Protein AF-A0AAV5FXA0-F1 (afdb_monomer_lite)

InterPro domains:
  IPR000692 rRNA 2'-O-methyltransferase fibrillarin-like [PF01269] (81-152)
  IPR000692 rRNA 2'-O-methyltransferase fibrillarin-like [PR00052] (28-47)
  IPR000692 rRNA 2'-O-methyltransferase fibrillarin-like [PR00052] (56-75)
  IPR000692 rRNA 2'-O-methyltransferase fibrillarin-like [SM01206] (10-153)
  IPR029063 S-adenosyl-L-methionine-dependent methyltransferase superfamily [G3DSA:3.40.50.150] (81-153)
  IPR029063 S-adenosyl-L-methionine-dependent methyltransferase superfamily [SSF53335] (80-152)

Sequence (163 aa):
MMKGGSKAVVVPHRHDGVFISKSKEDALCTRNMVPGESVYGEKRVSVQNEDGTKVEYRVWNPFRSKLAAAVLGGVDDIWIARILALNASYFLKTGGHFVISIKGNCIDCTIPAEAVFASEVEKLKAEQLKPSEQVTLDPFERDHACVVGGYRMPKKQKPSPWS

Secondary structure (DSSP, 8-state):
-------PEEEE-SSTTEEEEESSS-EEEEE-SSTT--SS---EEEEE-TTS-EEEEEE--TTT-HHHHHHHTT-S---HHHHHHHHHHHHPPTT-EEEEEEEHHHH-SSS-HHHHHHHHHHHHHHTTEEEEEEEE-TTTSTTEEEEEEEESPPPPPPPPTT-

Structure (mmCIF, N/CA/C/O backbone):
data_AF-A0AAV5FXA0-F1
#
_entry.id   AF-A0AAV5FXA0-F1
#
loop_
_atom_site.group_PDB
_atom_site.id
_atom_site.type_symbol
_atom_site.label_atom_id
_atom_site.label_alt_id
_atom_site.label_comp_id
_atom_site.label_asym_id
_atom_site.label_entity_id
_atom_site.label_seq_id
_atom_site.pdbx_PDB_ins_code
_atom_site.Cartn_x
_atom_site.Cartn_y
_atom_site.Cartn_z
_atom_site.occupancy
_atom_site.B_iso_or_equiv
_atom_site.auth_seq_id
_atom_site.auth_comp_id
_atom_site.auth_asym_id
_atom_site.auth_atom_id
_atom_site.pdbx_PDB_model_num
ATOM 1 N N . MET A 1 1 ? -6.593 8.959 46.280 1.00 33.88 1 MET A N 1
ATOM 2 C CA . MET A 1 1 ? -7.928 8.771 45.666 1.00 33.88 1 MET A CA 1
ATOM 3 C C . MET A 1 1 ? -7.745 8.339 44.217 1.00 33.88 1 MET A C 1
ATOM 5 O O . MET A 1 1 ? -7.214 9.107 43.424 1.00 33.88 1 MET A O 1
ATOM 9 N N . MET A 1 2 ? -8.082 7.085 43.903 1.00 32.66 2 MET A N 1
ATOM 10 C CA . MET A 1 2 ? -7.954 6.492 42.566 1.00 32.66 2 MET A CA 1
ATOM 11 C C . MET A 1 2 ? -8.890 7.206 41.582 1.00 32.66 2 MET A C 1
ATOM 13 O O . MET A 1 2 ? -10.108 7.123 41.711 1.00 32.66 2 MET A O 1
ATOM 17 N N . LYS A 1 3 ? -8.329 7.911 40.592 1.00 35.16 3 LYS A N 1
ATOM 18 C CA . LYS A 1 3 ? -9.097 8.373 39.431 1.00 35.16 3 LYS A CA 1
ATOM 19 C C . LYS A 1 3 ? -9.392 7.150 38.568 1.00 35.16 3 LYS A C 1
ATOM 21 O O . LYS A 1 3 ? -8.478 6.589 37.972 1.00 35.16 3 LYS A O 1
ATOM 26 N N . GLY A 1 4 ? -10.656 6.728 38.556 1.00 38.25 4 GLY A N 1
ATOM 27 C CA . GLY A 1 4 ? -11.155 5.643 37.720 1.00 38.25 4 GLY A CA 1
ATOM 28 C C . GLY A 1 4 ? -10.823 5.909 36.257 1.00 38.25 4 GLY A C 1
ATOM 29 O O . GLY A 1 4 ? -11.455 6.745 35.612 1.00 38.25 4 GLY A O 1
ATOM 30 N N . GLY A 1 5 ? -9.803 5.217 35.747 1.00 43.72 5 GLY A N 1
ATOM 31 C CA . GLY A 1 5 ? -9.557 5.138 34.318 1.00 43.72 5 GLY A CA 1
ATOM 32 C C . GLY A 1 5 ? -10.782 4.494 33.692 1.00 43.72 5 GLY A C 1
ATOM 33 O O . GLY A 1 5 ? -11.150 3.382 34.066 1.00 43.72 5 GLY A O 1
ATOM 34 N N . SER A 1 6 ? -11.446 5.212 32.787 1.00 49.12 6 SER A N 1
ATOM 35 C CA . SER A 1 6 ? -12.478 4.637 31.929 1.00 49.12 6 SER A CA 1
ATOM 36 C C . SER A 1 6 ? -11.945 3.314 31.386 1.00 49.12 6 SER A C 1
ATOM 38 O O . SER A 1 6 ? -10.899 3.328 30.734 1.00 49.12 6 SER A O 1
ATOM 40 N N . LYS A 1 7 ? -12.606 2.192 31.701 1.00 56.88 7 LYS A N 1
ATOM 41 C CA . LYS A 1 7 ? -12.256 0.877 31.155 1.00 56.88 7 LYS A CA 1
ATOM 42 C C . LYS A 1 7 ? -12.408 0.966 29.637 1.00 56.88 7 LYS A C 1
ATOM 44 O O . LYS A 1 7 ? -13.514 0.860 29.121 1.00 56.88 7 LYS A O 1
ATOM 49 N N . ALA A 1 8 ? -11.317 1.280 28.948 1.00 62.81 8 ALA A N 1
ATOM 50 C CA . ALA A 1 8 ? -11.295 1.354 27.502 1.00 62.81 8 ALA A CA 1
ATOM 51 C C . ALA A 1 8 ? -11.451 -0.071 26.980 1.00 62.81 8 ALA A C 1
ATOM 53 O O . ALA A 1 8 ? -10.665 -0.951 27.331 1.00 62.81 8 ALA A O 1
ATOM 54 N N . VAL A 1 9 ? -12.492 -0.296 26.187 1.00 83.56 9 VAL A N 1
ATOM 55 C CA . VAL A 1 9 ? -12.717 -1.582 25.527 1.00 83.56 9 VAL A CA 1
ATOM 56 C C . VAL A 1 9 ? -12.014 -1.504 24.182 1.00 83.56 9 VAL A C 1
ATOM 58 O O . VAL A 1 9 ? -12.300 -0.607 23.394 1.00 83.56 9 VAL A O 1
ATOM 61 N N . VAL A 1 10 ? -11.070 -2.405 23.923 1.00 88.44 10 VAL A N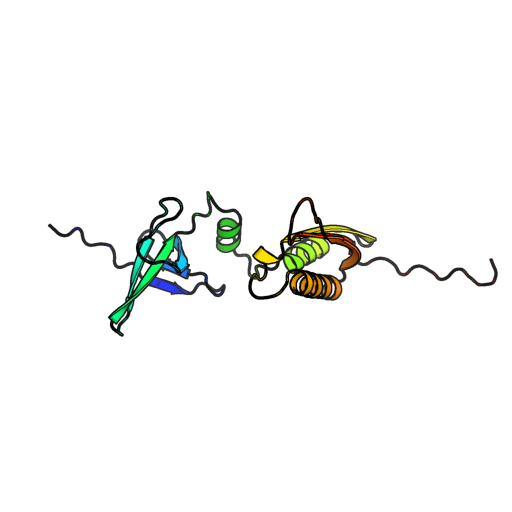 1
ATOM 62 C CA . VAL A 1 10 ? -10.378 -2.466 22.632 1.00 88.44 10 VAL A CA 1
ATOM 63 C C . VAL A 1 10 ? -11.026 -3.556 21.794 1.00 88.44 10 VAL A C 1
ATOM 65 O O . VAL A 1 10 ? -11.100 -4.702 22.226 1.00 88.44 10 VAL A O 1
ATOM 68 N N . VAL A 1 11 ? -11.502 -3.189 20.608 1.00 91.38 11 VAL A N 1
ATOM 69 C CA . VAL A 1 11 ? -12.115 -4.112 19.648 1.00 91.38 11 VAL A CA 1
ATOM 70 C C . VAL A 1 11 ? -11.308 -4.131 18.350 1.00 91.38 11 VAL A C 1
ATOM 72 O O . VAL A 1 11 ? -10.732 -3.102 17.985 1.00 91.38 11 VAL A O 1
ATOM 75 N N . PRO A 1 12 ? -11.234 -5.268 17.644 1.00 88.62 12 PRO A N 1
ATOM 76 C CA . PRO A 1 12 ? -10.584 -5.323 16.340 1.00 88.62 12 PRO A CA 1
ATOM 77 C C . PRO A 1 12 ? -11.297 -4.413 15.329 1.00 88.62 12 PRO A C 1
ATOM 79 O O . PRO A 1 12 ? -12.524 -4.297 15.324 1.00 88.62 12 PRO A O 1
ATOM 82 N N . HIS A 1 13 ? -10.513 -3.741 14.488 1.00 86.94 13 HIS A N 1
ATOM 83 C CA . HIS A 1 13 ? -11.009 -3.054 13.299 1.00 86.94 13 HIS A CA 1
ATOM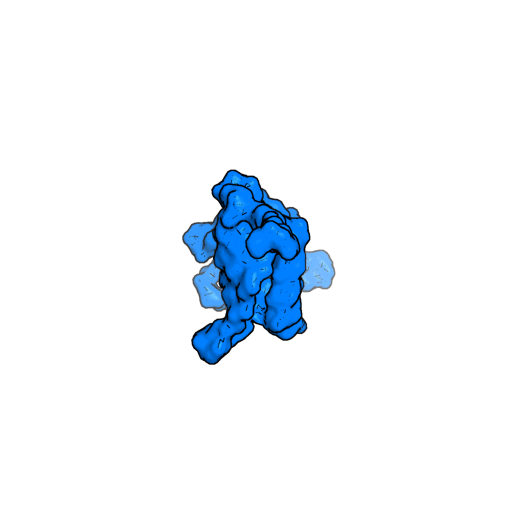 84 C C . HIS A 1 13 ? -11.196 -4.076 12.170 1.00 86.94 13 HIS A C 1
ATOM 86 O O . HIS A 1 13 ? -10.656 -5.176 12.213 1.00 86.94 13 HIS A O 1
ATOM 92 N N . ARG A 1 14 ? -11.892 -3.688 11.101 1.00 75.50 14 ARG A N 1
ATOM 93 C CA . ARG A 1 14 ? -11.991 -4.495 9.870 1.00 75.50 14 ARG A CA 1
ATOM 94 C C . ARG A 1 14 ? -10.654 -4.720 9.135 1.00 75.50 14 ARG A C 1
ATOM 96 O O . ARG A 1 14 ? -10.633 -5.483 8.183 1.00 75.50 14 ARG A O 1
ATOM 103 N N . HIS A 1 15 ? -9.577 -4.019 9.516 1.00 65.88 15 HIS A N 1
ATOM 104 C CA . HIS A 1 15 ? -8.233 -4.247 8.965 1.00 65.88 15 HIS A CA 1
ATOM 105 C C . HIS A 1 15 ? -7.405 -4.966 10.014 1.00 65.88 15 HIS A C 1
ATOM 107 O O . HIS A 1 15 ? -7.308 -4.482 11.146 1.00 65.88 15 HIS A O 1
ATOM 113 N N . ASP A 1 16 ? -6.794 -6.079 9.624 1.00 72.94 16 ASP A N 1
ATOM 114 C CA . ASP A 1 16 ? -5.977 -6.884 10.522 1.00 72.94 16 ASP A CA 1
ATOM 115 C C . ASP A 1 16 ? -4.835 -6.066 11.135 1.00 72.94 16 ASP A C 1
ATOM 117 O O . ASP A 1 16 ? -4.204 -5.225 10.492 1.00 72.94 16 ASP A O 1
ATOM 121 N N . GLY A 1 17 ? -4.595 -6.286 12.429 1.00 77.62 17 GLY A N 1
ATOM 122 C CA . GLY A 1 17 ? -3.589 -5.552 13.201 1.00 77.62 17 GLY A CA 1
ATOM 123 C C . GLY A 1 17 ? -3.988 -4.123 13.596 1.00 77.62 17 GLY A C 1
ATOM 124 O O . GLY A 1 17 ? -3.256 -3.483 14.359 1.00 77.62 17 GLY A O 1
ATOM 125 N N . VAL A 1 18 ? -5.149 -3.635 13.147 1.00 83.50 18 VAL A N 1
ATOM 126 C CA . VAL A 1 18 ? -5.725 -2.350 13.554 1.00 83.50 18 VAL A CA 1
ATOM 127 C C . VAL A 1 18 ? -6.877 -2.581 14.527 1.00 83.50 18 VAL A C 1
ATOM 129 O O . VAL A 1 18 ? -7.669 -3.511 14.391 1.00 83.50 18 VAL A O 1
ATOM 132 N N . PHE A 1 19 ? -6.981 -1.716 15.527 1.00 89.56 19 PHE A N 1
ATOM 133 C CA . PHE A 1 19 ? -7.951 -1.821 16.607 1.00 89.56 19 PHE A CA 1
ATOM 134 C C . PHE A 1 19 ? -8.624 -0.469 16.857 1.00 89.56 19 PHE A C 1
ATOM 136 O O . PHE A 1 19 ? -8.107 0.588 16.486 1.00 89.56 19 PHE A O 1
ATOM 143 N N . ILE A 1 20 ? -9.785 -0.500 17.507 1.00 90.75 20 ILE A N 1
ATOM 144 C CA . ILE A 1 20 ? -10.484 0.683 18.005 1.00 90.75 20 ILE A CA 1
ATOM 145 C C . ILE A 1 20 ? -10.554 0.591 19.525 1.00 90.75 20 ILE A C 1
ATOM 147 O O . ILE A 1 20 ? -11.145 -0.334 20.080 1.00 90.75 20 ILE A O 1
ATOM 151 N N . SER A 1 21 ? -9.994 1.586 20.205 1.00 91.00 21 SER A N 1
ATOM 152 C CA . SER A 1 21 ? -10.220 1.809 21.629 1.00 91.00 21 SER A CA 1
ATOM 153 C C . SER A 1 21 ? -11.527 2.580 21.808 1.00 91.00 21 SER A C 1
ATOM 155 O O . SER A 1 21 ? -11.556 3.794 21.599 1.00 91.00 21 SER A O 1
ATOM 157 N N . LYS A 1 22 ? -12.588 1.889 22.229 1.00 87.56 22 LYS A N 1
ATOM 158 C CA . LYS A 1 22 ? -13.892 2.471 22.560 1.00 87.56 22 LYS A CA 1
ATOM 159 C C . LYS A 1 22 ? -13.832 3.166 23.919 1.00 87.56 22 LYS A C 1
ATOM 161 O O . LYS A 1 22 ? -13.512 2.545 24.938 1.00 87.56 22 LYS A O 1
ATOM 166 N N . SER A 1 23 ? -14.115 4.466 23.938 1.00 80.56 23 SER A N 1
ATOM 167 C CA . SER A 1 23 ? -14.189 5.270 25.166 1.00 80.56 23 SER A CA 1
ATOM 168 C C . SER A 1 23 ? -15.256 6.369 25.026 1.00 80.56 23 SER A C 1
ATOM 170 O O . SER A 1 23 ? -16.223 6.175 24.302 1.00 80.56 23 SER A O 1
ATOM 172 N N . LYS A 1 24 ? -15.123 7.516 25.710 1.00 79.38 24 LYS A N 1
ATOM 173 C CA . LYS A 1 24 ? -15.957 8.697 25.398 1.00 79.38 24 LYS A CA 1
ATOM 174 C C . LYS A 1 24 ? -15.686 9.225 23.987 1.00 79.38 24 LYS A C 1
ATOM 176 O O . LYS A 1 24 ? -16.592 9.731 23.340 1.00 79.38 24 LYS A O 1
ATOM 181 N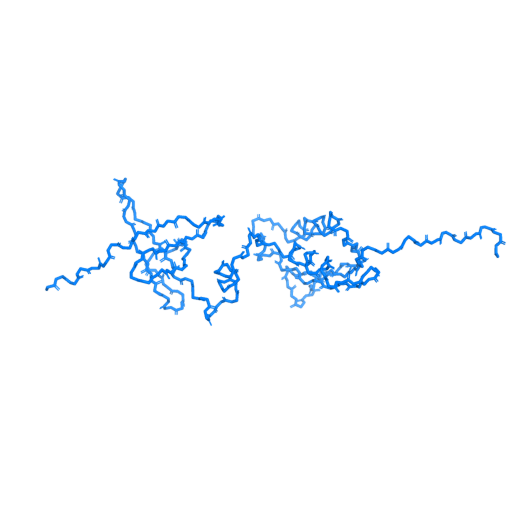 N . GLU A 1 25 ? -14.441 9.089 23.545 1.00 80.44 25 GLU A N 1
ATOM 182 C CA . GLU A 1 25 ? -14.000 9.352 22.181 1.00 80.44 25 GLU A CA 1
ATOM 183 C C . GLU A 1 25 ? -13.299 8.095 21.671 1.00 80.44 25 GLU A C 1
ATOM 185 O O . GLU A 1 25 ? -12.389 7.566 22.324 1.00 80.44 25 GLU A O 1
ATOM 190 N N . ASP A 1 26 ? -13.753 7.589 20.531 1.00 88.69 26 ASP A N 1
ATOM 191 C CA . ASP A 1 26 ? -13.141 6.430 19.899 1.00 88.69 26 ASP A CA 1
ATOM 192 C C . ASP A 1 26 ? -11.791 6.815 19.299 1.00 88.69 26 ASP A C 1
ATOM 194 O O . ASP A 1 26 ? -11.637 7.871 18.685 1.00 88.69 26 ASP A O 1
ATOM 198 N N . ALA A 1 27 ? -10.804 5.940 19.462 1.00 89.06 27 ALA A N 1
ATOM 199 C CA . ALA A 1 27 ? -9.472 6.161 18.922 1.00 89.06 27 ALA A CA 1
ATOM 200 C C . ALA A 1 27 ? -8.983 4.932 18.162 1.00 89.06 27 ALA A C 1
ATOM 202 O O . ALA A 1 27 ? -9.095 3.806 18.653 1.00 89.06 27 ALA A O 1
ATOM 203 N N . LEU A 1 28 ? -8.388 5.166 16.991 1.00 89.94 28 LEU A N 1
ATOM 204 C CA . LEU A 1 28 ? -7.659 4.136 16.263 1.00 89.94 28 LEU A CA 1
ATOM 205 C C . LEU A 1 28 ? -6.403 3.761 17.054 1.00 89.94 28 LEU A C 1
ATOM 207 O O . LEU A 1 28 ? -5.716 4.637 17.589 1.00 89.94 28 LEU A O 1
ATOM 211 N N . CYS A 1 29 ? -6.089 2.476 17.137 1.00 89.94 29 CYS A N 1
ATOM 212 C CA . CYS A 1 29 ? -4.901 1.997 17.824 1.00 89.94 29 CYS A CA 1
ATOM 213 C C . CYS A 1 29 ? -4.297 0.755 17.165 1.00 89.94 29 CYS A C 1
ATOM 215 O O . CYS A 1 29 ? -4.941 0.046 16.396 1.00 89.94 29 CYS A O 1
ATOM 217 N N . THR A 1 30 ? -3.028 0.504 17.470 1.00 86.12 30 THR A N 1
ATOM 218 C CA . THR A 1 30 ? -2.286 -0.695 17.060 1.00 86.12 30 THR A CA 1
ATOM 219 C C . THR A 1 30 ? -1.652 -1.336 18.288 1.00 86.12 30 THR A C 1
ATOM 221 O O . THR A 1 30 ? -1.415 -0.665 19.298 1.00 86.12 30 THR A O 1
ATOM 224 N N . ARG A 1 31 ? -1.413 -2.650 18.251 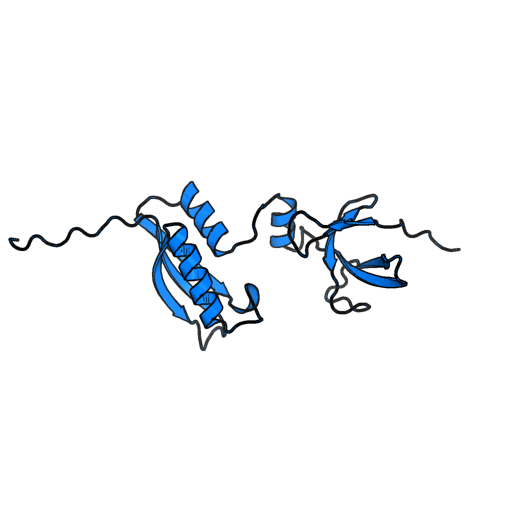1.00 84.69 31 ARG A N 1
ATOM 225 C CA . ARG A 1 31 ? -0.777 -3.357 19.371 1.00 84.69 31 ARG A CA 1
ATOM 226 C C . ARG A 1 31 ? 0.643 -2.825 19.583 1.00 84.69 31 ARG A C 1
ATOM 228 O O . ARG A 1 31 ? 1.403 -2.666 18.631 1.00 84.69 31 ARG A O 1
ATOM 235 N N . ASN A 1 32 ? 1.002 -2.551 20.833 1.00 80.56 32 ASN A N 1
ATOM 236 C CA . ASN A 1 32 ? 2.365 -2.201 21.189 1.00 80.56 32 ASN A CA 1
ATOM 237 C C . ASN A 1 32 ? 3.218 -3.471 21.253 1.00 80.56 32 ASN A C 1
ATOM 239 O O . ASN A 1 32 ? 2.911 -4.391 22.012 1.00 80.56 32 ASN A O 1
ATOM 243 N N . MET A 1 33 ? 4.290 -3.501 20.466 1.00 73.31 33 MET A N 1
ATOM 244 C CA . MET A 1 33 ? 5.254 -4.604 20.456 1.00 73.31 33 MET A CA 1
ATOM 245 C C . MET A 1 33 ? 6.196 -4.555 21.670 1.00 73.31 33 MET A C 1
ATOM 247 O O . MET A 1 33 ? 6.673 -5.602 22.095 1.00 73.31 33 MET A O 1
ATOM 251 N N . VAL A 1 34 ? 6.430 -3.368 22.252 1.00 76.06 34 VAL A N 1
ATOM 252 C CA . VAL A 1 34 ? 7.305 -3.162 23.423 1.00 76.06 34 VAL A CA 1
ATOM 253 C C . VAL A 1 34 ? 6.510 -2.451 24.525 1.00 76.06 34 VAL A C 1
ATOM 255 O O . VAL A 1 34 ? 6.469 -1.218 24.567 1.00 76.06 34 VAL A O 1
ATOM 258 N N . PRO A 1 35 ? 5.806 -3.198 25.396 1.00 78.69 35 PRO A N 1
ATOM 259 C CA . PRO A 1 35 ? 5.000 -2.599 26.454 1.00 78.69 35 PRO A CA 1
ATOM 260 C C . PRO A 1 35 ? 5.845 -1.745 27.405 1.00 78.69 35 PRO A C 1
ATOM 262 O O . PRO A 1 35 ? 6.942 -2.142 27.786 1.00 78.69 35 PRO A O 1
ATOM 265 N N . GLY A 1 36 ? 5.325 -0.598 27.844 1.00 75.62 36 GLY A N 1
ATOM 266 C CA . GLY A 1 36 ? 6.024 0.262 28.809 1.00 75.62 36 GLY A CA 1
ATOM 267 C C . GLY A 1 36 ? 6.828 1.399 28.177 1.00 75.62 36 GLY A C 1
ATOM 268 O O . GLY A 1 36 ? 6.888 2.474 28.778 1.00 75.62 36 GLY A O 1
ATOM 269 N N . GLU A 1 37 ? 7.190 1.304 26.897 1.00 73.19 37 GLU A N 1
ATOM 270 C CA . GLU A 1 37 ? 7.841 2.386 26.142 1.00 73.19 37 GLU A CA 1
ATOM 271 C C . GLU A 1 37 ? 6.897 3.108 25.162 1.00 73.19 37 GLU A C 1
ATOM 273 O O . GLU A 1 37 ? 5.930 2.538 24.649 1.00 73.19 37 GLU A O 1
ATOM 278 N N . SER A 1 38 ? 7.165 4.395 24.918 1.00 72.06 38 SER A N 1
ATOM 279 C CA . SER A 1 38 ? 6.526 5.194 23.865 1.00 72.06 38 SER A CA 1
A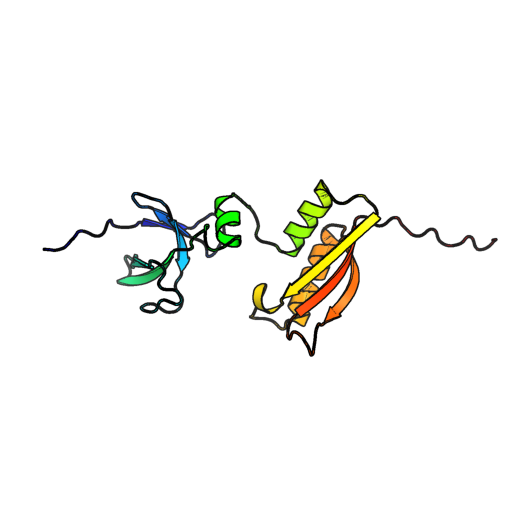TOM 280 C C . SER A 1 38 ? 7.594 5.834 22.984 1.00 72.06 38 SER A C 1
ATOM 282 O O . SER A 1 38 ? 8.659 6.214 23.465 1.00 72.06 38 SER A O 1
ATOM 284 N N . VAL A 1 39 ? 7.309 5.956 21.686 1.00 63.81 39 VAL A N 1
ATOM 285 C CA . VAL A 1 39 ? 8.292 6.484 20.719 1.00 63.81 39 VAL A CA 1
ATOM 286 C C . VAL A 1 39 ? 8.131 7.993 20.540 1.00 63.81 39 VAL A C 1
ATOM 288 O O . VAL A 1 39 ? 9.115 8.720 20.464 1.00 63.81 39 VAL A O 1
ATOM 291 N N . TYR A 1 40 ? 6.892 8.486 20.506 1.00 71.25 40 TYR A N 1
ATOM 292 C CA . TYR A 1 40 ? 6.579 9.893 20.237 1.00 71.25 40 TYR A CA 1
ATOM 293 C C . TYR A 1 40 ? 5.706 10.522 21.330 1.00 71.25 40 TYR A C 1
ATOM 295 O O . TYR A 1 40 ? 5.063 11.549 21.104 1.00 71.25 40 TYR A O 1
ATOM 303 N N . GLY A 1 41 ? 5.651 9.902 22.512 1.00 77.25 41 GLY A N 1
ATOM 304 C CA . GLY A 1 41 ? 4.790 10.350 23.609 1.00 77.25 41 GLY A CA 1
ATOM 305 C C . GLY A 1 41 ? 3.294 10.154 23.338 1.00 77.25 41 GLY A C 1
ATOM 306 O O . GLY A 1 41 ? 2.463 10.793 23.980 1.00 77.25 41 GLY A O 1
ATOM 307 N N . GLU A 1 42 ? 2.929 9.296 22.383 1.00 82.19 42 GLU A N 1
ATOM 308 C CA . GLU A 1 42 ? 1.537 8.969 22.096 1.00 82.19 42 GLU A CA 1
ATOM 309 C C . GLU A 1 42 ? 0.825 8.337 23.301 1.00 82.19 42 GLU A C 1
ATOM 311 O O . GLU A 1 42 ? 1.421 7.646 24.132 1.00 82.19 42 GLU A O 1
ATOM 316 N N . LYS A 1 43 ? -0.492 8.563 23.385 1.00 84.25 43 LYS A N 1
ATOM 317 C CA . LYS A 1 43 ? -1.336 7.951 24.414 1.00 84.25 43 LYS A CA 1
ATOM 318 C C . LYS A 1 43 ? -1.345 6.431 24.235 1.00 84.25 43 LYS A C 1
ATOM 320 O O . LYS A 1 43 ? -1.390 5.926 23.113 1.00 84.25 43 LYS A O 1
ATOM 325 N N . ARG A 1 44 ? -1.347 5.704 25.352 1.00 86.81 44 ARG A N 1
ATOM 326 C CA . ARG A 1 44 ? -1.361 4.238 25.382 1.00 86.81 44 ARG A CA 1
ATOM 327 C C . ARG A 1 44 ? -2.560 3.719 26.151 1.00 86.81 44 ARG A C 1
ATOM 329 O O . ARG A 1 44 ? -3.055 4.380 27.065 1.00 86.81 44 ARG A O 1
ATOM 336 N N . VAL A 1 45 ? -3.017 2.540 25.759 1.00 87.12 45 VAL A N 1
ATOM 337 C CA . VAL A 1 45 ? -4.139 1.835 26.373 1.00 87.12 45 VAL A CA 1
ATOM 338 C C . VAL A 1 45 ? -3.651 0.452 26.769 1.00 87.12 45 VAL A C 1
ATOM 340 O O . VAL A 1 45 ? -3.182 -0.300 25.924 1.00 87.12 45 VAL A O 1
ATOM 343 N N . SER A 1 46 ? -3.742 0.114 28.051 1.00 86.00 46 SER A N 1
ATOM 344 C CA . SER A 1 46 ? -3.445 -1.236 28.526 1.00 86.00 46 SER A CA 1
ATOM 345 C C . SER A 1 46 ? -4.744 -1.988 28.783 1.00 86.00 46 SER A C 1
ATOM 347 O O . SER A 1 46 ? -5.611 -1.483 29.495 1.00 86.00 46 SER A O 1
ATOM 349 N N . VAL A 1 47 ? -4.845 -3.202 28.252 1.00 85.50 47 VAL A N 1
ATOM 350 C CA . VAL A 1 47 ? -5.950 -4.134 28.489 1.00 85.50 47 VAL A CA 1
ATOM 351 C C . VAL A 1 47 ? -5.393 -5.361 29.201 1.00 85.50 47 VAL A C 1
ATOM 353 O O . VAL A 1 47 ? -4.335 -5.871 28.832 1.00 85.50 47 VAL A O 1
ATOM 356 N N . GLN A 1 48 ? -6.080 -5.802 30.251 1.00 83.25 48 GLN A N 1
ATOM 357 C CA . GLN A 1 48 ? -5.780 -7.053 30.939 1.00 83.25 48 GLN A CA 1
ATOM 358 C C . GLN A 1 48 ? -6.805 -8.092 30.492 1.00 83.25 48 GLN A C 1
ATOM 360 O O . GLN A 1 48 ? -8.007 -7.852 30.601 1.00 83.25 48 GLN A O 1
ATOM 365 N N . ASN A 1 49 ? -6.317 -9.199 29.950 1.00 76.75 49 ASN A N 1
ATOM 366 C CA . ASN A 1 49 ? -7.125 -10.310 29.474 1.00 76.75 49 ASN A CA 1
ATOM 367 C C . ASN A 1 49 ? -7.535 -11.219 30.645 1.00 76.75 49 ASN A C 1
ATOM 369 O O . ASN A 1 49 ? -6.931 -11.188 31.721 1.00 76.75 49 ASN A O 1
ATOM 373 N N . GLU A 1 50 ? -8.559 -12.046 30.427 1.00 75.56 50 GLU A N 1
ATOM 374 C CA . GLU A 1 50 ? -9.074 -12.999 31.426 1.00 75.56 50 GLU A CA 1
ATOM 375 C C . GLU A 1 50 ? -8.052 -14.085 31.801 1.00 75.56 50 GLU A C 1
ATOM 377 O O . GLU A 1 50 ? -8.068 -14.594 32.918 1.00 75.56 50 GLU A O 1
ATOM 382 N N . ASP A 1 51 ? -7.109 -14.376 30.903 1.00 74.88 51 ASP A N 1
ATOM 383 C CA . ASP A 1 51 ? -5.970 -15.281 31.112 1.00 74.88 51 ASP A CA 1
ATOM 384 C C . ASP A 1 51 ? -4.841 -14.666 31.972 1.00 74.88 51 ASP A C 1
ATOM 386 O O . ASP A 1 51 ? -3.813 -15.298 32.210 1.00 74.88 51 ASP A O 1
ATOM 390 N N . GLY A 1 52 ? -5.013 -13.422 32.436 1.00 75.19 52 GLY A N 1
ATOM 391 C CA . GLY A 1 52 ? -4.030 -12.681 33.225 1.00 75.19 52 GLY A CA 1
ATOM 392 C C . GLY A 1 52 ? -2.951 -11.978 32.397 1.00 75.19 52 GLY A C 1
ATOM 393 O O . GLY A 1 52 ? -2.152 -11.225 32.964 1.00 75.19 52 GLY A O 1
ATOM 394 N N . THR A 1 53 ? -2.928 -12.152 31.071 1.00 78.25 53 THR A N 1
ATOM 395 C CA . THR A 1 53 ? -1.968 -11.473 30.192 1.00 78.25 53 THR A CA 1
ATOM 396 C C . THR A 1 53 ? -2.331 -10.000 30.005 1.00 78.25 53 THR A C 1
ATOM 398 O O . THR A 1 53 ? -3.499 -9.608 29.976 1.00 78.25 53 THR A O 1
ATOM 401 N N . LYS A 1 54 ? -1.315 -9.139 29.893 1.00 83.62 54 LYS A N 1
ATOM 402 C CA . LYS A 1 54 ? -1.497 -7.698 29.683 1.00 83.62 54 LYS A CA 1
ATOM 403 C C . LYS A 1 54 ? -1.051 -7.325 28.277 1.00 83.62 54 LYS A C 1
ATOM 405 O O . LYS A 1 54 ? 0.114 -7.499 27.928 1.00 83.62 54 LYS A O 1
ATOM 410 N N . VAL A 1 55 ? -1.966 -6.772 27.489 1.00 85.69 55 VAL A N 1
ATOM 411 C CA . VAL A 1 55 ? -1.686 -6.259 26.146 1.00 85.69 55 VAL A CA 1
ATOM 412 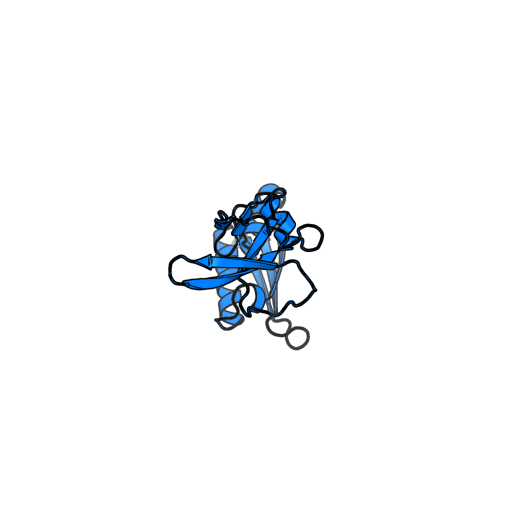C C . VAL A 1 55 ? -1.730 -4.738 26.181 1.00 85.69 55 VAL A C 1
ATOM 414 O O . VAL A 1 55 ? -2.652 -4.136 26.730 1.00 85.69 55 VAL A O 1
ATOM 417 N N . GLU A 1 56 ? -0.718 -4.097 25.609 1.00 88.06 56 GLU A N 1
ATOM 418 C CA . GLU A 1 56 ? -0.673 -2.646 25.456 1.00 88.06 56 GLU A CA 1
ATOM 419 C C . GLU A 1 56 ? -0.942 -2.264 24.000 1.00 88.06 56 GLU A C 1
ATOM 421 O O . GLU A 1 56 ? -0.522 -2.961 23.081 1.00 88.06 56 GLU A O 1
ATOM 426 N N . TYR A 1 57 ? -1.640 -1.152 23.795 1.00 87.50 57 TYR A N 1
ATOM 427 C CA . TYR A 1 57 ? -1.973 -0.576 22.499 1.00 87.50 57 TYR A CA 1
ATOM 428 C C . TYR A 1 57 ? -1.523 0.883 22.450 1.00 87.50 57 TYR A C 1
ATOM 430 O O . TYR A 1 57 ? -1.587 1.605 23.450 1.00 87.50 57 TYR A O 1
ATOM 438 N N . ARG A 1 58 ? -1.099 1.334 21.271 1.00 88.81 58 ARG A N 1
ATOM 439 C CA . ARG A 1 58 ? -0.679 2.712 20.992 1.00 88.81 58 ARG A CA 1
ATOM 440 C C . ARG A 1 58 ? -1.765 3.419 20.200 1.00 88.81 58 ARG A C 1
ATOM 442 O O . ARG A 1 58 ? -2.262 2.870 19.220 1.00 88.81 58 ARG A O 1
ATOM 449 N N . VAL A 1 59 ? -2.131 4.630 20.610 1.00 89.38 59 VAL A N 1
ATOM 450 C CA . VAL A 1 59 ? -3.103 5.445 19.873 1.00 89.38 59 VAL A CA 1
ATOM 451 C C . VAL A 1 59 ? -2.469 5.965 18.587 1.00 89.38 59 VAL A C 1
ATOM 453 O O . VAL A 1 59 ? -1.394 6.566 18.602 1.00 89.38 59 VAL A O 1
ATOM 456 N N . TRP A 1 60 ? -3.171 5.774 17.476 1.00 83.88 60 TRP A N 1
ATOM 457 C CA . TRP A 1 60 ? -2.751 6.187 16.151 1.00 83.88 60 TRP A CA 1
ATOM 458 C C . TRP A 1 60 ? -3.504 7.446 15.722 1.00 83.88 60 TRP A C 1
ATOM 460 O O . TRP A 1 60 ? -4.686 7.412 15.389 1.00 83.88 60 TRP A O 1
ATOM 470 N N . ASN A 1 61 ? -2.819 8.589 15.777 1.00 83.81 61 ASN A N 1
ATOM 471 C CA . ASN A 1 61 ? -3.442 9.888 15.540 1.00 83.81 61 ASN A CA 1
ATOM 472 C C . ASN A 1 61 ? -3.602 10.181 14.026 1.00 83.81 61 ASN A C 1
ATOM 474 O O . ASN A 1 61 ? -2.583 10.336 13.343 1.00 83.81 61 ASN A O 1
ATOM 478 N N . PRO A 1 62 ? -4.834 10.348 13.506 1.00 78.88 62 PRO A N 1
ATOM 479 C CA . PRO A 1 62 ? -5.079 10.654 12.092 1.00 78.88 62 PRO A CA 1
ATOM 480 C C . PRO A 1 62 ? -4.564 12.033 11.657 1.00 78.88 62 PRO A C 1
ATOM 482 O O . PRO A 1 62 ? -4.120 12.191 10.525 1.00 78.88 62 PRO A O 1
ATOM 485 N N . PHE A 1 63 ? -4.507 13.020 12.554 1.00 80.31 63 PHE A N 1
ATOM 486 C CA . PHE A 1 63 ? -3.961 14.351 12.256 1.00 80.31 63 PHE A CA 1
ATOM 487 C C . PHE A 1 63 ? -2.433 14.369 12.163 1.00 80.31 63 PHE A C 1
ATOM 489 O O . PHE A 1 63 ? -1.847 15.350 11.712 1.00 80.31 63 PHE A O 1
ATOM 496 N N . ARG A 1 64 ? -1.776 13.291 12.601 1.00 74.88 64 ARG A N 1
ATOM 497 C CA . ARG A 1 64 ? -0.319 13.126 12.513 1.00 74.88 64 ARG A CA 1
ATOM 498 C C . ARG A 1 64 ? 0.102 11.976 11.600 1.00 74.88 64 ARG A C 1
ATOM 500 O O . ARG A 1 64 ? 1.296 11.772 11.407 1.00 74.88 64 ARG A O 1
ATOM 507 N N . SER A 1 65 ? -0.845 11.233 11.024 1.00 67.06 65 SER A N 1
ATOM 508 C CA . SER A 1 65 ? -0.561 10.115 10.127 1.00 67.06 65 SER A CA 1
ATOM 509 C C . SER A 1 65 ? -1.598 10.023 9.012 1.00 67.06 65 SER A C 1
ATOM 511 O O . SER A 1 65 ? -2.758 9.686 9.240 1.00 67.06 65 SER A O 1
ATOM 513 N N . LYS A 1 66 ? -1.142 10.257 7.776 1.00 68.44 66 LYS A N 1
ATOM 514 C CA . LYS A 1 66 ? -1.957 10.150 6.555 1.00 68.44 66 LYS A CA 1
ATOM 515 C C . LYS A 1 66 ? -2.592 8.762 6.401 1.00 68.44 66 LYS A C 1
ATOM 517 O O . LYS A 1 66 ? -3.696 8.653 5.886 1.00 68.44 66 LYS A O 1
ATOM 522 N N . LEU A 1 67 ? -1.918 7.717 6.885 1.00 57.28 67 LEU A N 1
ATOM 523 C CA . LEU A 1 67 ? -2.411 6.344 6.814 1.00 57.28 67 LEU A CA 1
ATOM 524 C C . LEU A 1 67 ? -3.507 6.066 7.859 1.00 57.28 67 LEU A C 1
ATOM 526 O O . LEU A 1 67 ? -4.514 5.458 7.519 1.00 57.28 67 LEU A O 1
ATOM 530 N N . ALA A 1 68 ? -3.400 6.609 9.079 1.00 69.12 68 ALA A N 1
ATOM 531 C CA . ALA A 1 68 ? -4.514 6.585 10.038 1.00 69.12 68 ALA A CA 1
ATOM 532 C C . ALA A 1 68 ? -5.727 7.380 9.543 1.00 69.12 68 ALA A C 1
ATOM 534 O O . ALA A 1 68 ? -6.862 6.940 9.716 1.00 69.12 68 ALA A O 1
ATOM 535 N N . ALA A 1 69 ? -5.496 8.532 8.905 1.00 71.62 69 ALA A N 1
ATOM 536 C CA . ALA A 1 69 ? -6.565 9.306 8.282 1.00 71.62 69 ALA A CA 1
ATOM 537 C C . ALA A 1 69 ? -7.259 8.515 7.161 1.00 71.62 69 ALA A C 1
ATOM 539 O O . ALA A 1 69 ? -8.480 8.538 7.076 1.00 71.62 69 ALA A O 1
ATOM 540 N N . ALA A 1 70 ? -6.503 7.770 6.348 1.00 63.00 70 ALA A N 1
ATOM 541 C CA . ALA A 1 70 ? -7.051 6.905 5.304 1.00 63.00 70 ALA A CA 1
ATOM 542 C C . ALA A 1 70 ? -7.873 5.732 5.872 1.00 63.00 70 ALA A C 1
ATOM 544 O O . ALA A 1 70 ? -8.946 5.428 5.356 1.00 63.00 70 ALA A O 1
ATOM 545 N N . VAL A 1 71 ? -7.413 5.112 6.964 1.00 65.12 71 VAL A N 1
ATOM 546 C CA . VAL A 1 71 ? -8.151 4.040 7.652 1.00 65.12 71 VAL A CA 1
ATOM 547 C C . VAL A 1 71 ? -9.472 4.554 8.229 1.00 65.12 71 VAL A C 1
ATOM 549 O O . VAL A 1 71 ? -10.515 3.954 7.980 1.00 65.12 71 VAL A O 1
ATOM 552 N N . LEU A 1 72 ? -9.459 5.689 8.939 1.00 73.75 72 LEU A N 1
ATOM 553 C CA . LEU A 1 72 ? -10.693 6.315 9.439 1.00 73.75 72 LEU A CA 1
ATOM 554 C C . LEU A 1 72 ? -11.593 6.827 8.309 1.00 73.75 72 LEU A C 1
ATOM 556 O O . LEU A 1 72 ? -12.811 6.826 8.447 1.00 73.75 72 LEU A O 1
ATOM 560 N N . GLY A 1 73 ? -10.994 7.235 7.191 1.00 71.50 73 GLY A N 1
ATOM 561 C CA . GLY A 1 73 ? -11.694 7.607 5.965 1.00 71.50 73 GLY A CA 1
ATOM 562 C C . GLY A 1 73 ? -12.350 6.429 5.242 1.00 71.50 73 GLY A C 1
ATOM 563 O O . GLY A 1 73 ? -13.010 6.647 4.231 1.00 71.50 73 GLY A O 1
ATOM 564 N N . GLY A 1 74 ? -12.197 5.200 5.744 1.00 58.03 74 GLY A N 1
ATOM 565 C CA . GLY A 1 74 ? -12.915 4.045 5.227 1.00 58.03 74 GLY A CA 1
ATOM 566 C C . GLY A 1 74 ? -12.244 3.358 4.036 1.00 58.03 74 GLY A C 1
ATOM 567 O O . GLY A 1 74 ? -12.937 2.670 3.291 1.00 58.03 74 GLY A O 1
ATOM 568 N N . VAL A 1 75 ? -10.917 3.427 3.878 1.00 53.31 75 VAL A N 1
ATOM 569 C CA . VAL A 1 75 ? -10.198 2.607 2.877 1.00 53.31 75 VAL A CA 1
ATOM 570 C C . VAL A 1 75 ? -10.312 1.123 3.226 1.00 53.31 75 VAL A C 1
ATOM 572 O O . VAL A 1 75 ? -9.855 0.731 4.288 1.00 53.31 75 VAL A O 1
ATOM 575 N N . ASP A 1 76 ? -10.929 0.299 2.376 1.00 42.88 76 ASP A N 1
ATOM 576 C CA . ASP A 1 76 ? -11.193 -1.126 2.667 1.00 42.88 76 ASP A CA 1
ATOM 577 C C . ASP A 1 76 ? -9.934 -2.012 2.647 1.00 42.88 76 ASP A C 1
ATOM 579 O O . ASP A 1 76 ? -9.929 -3.116 3.180 1.00 42.88 76 ASP A O 1
ATOM 583 N N . ASP A 1 77 ? -8.844 -1.510 2.076 1.00 47.47 77 ASP A N 1
ATOM 584 C CA . ASP A 1 77 ? -7.778 -2.340 1.552 1.00 47.47 77 ASP A CA 1
ATOM 585 C C . ASP A 1 77 ? -6.486 -1.486 1.454 1.00 47.47 77 ASP A C 1
ATOM 587 O O . ASP A 1 77 ? -6.387 -0.597 0.604 1.00 47.47 77 ASP A O 1
ATOM 591 N N . ILE A 1 78 ? -5.481 -1.720 2.319 1.00 52.53 78 ILE A N 1
ATOM 592 C CA . ILE A 1 78 ? -4.191 -0.990 2.305 1.00 52.53 78 ILE A CA 1
ATOM 593 C C . ILE A 1 78 ? -3.219 -1.714 1.370 1.00 52.53 78 ILE A C 1
ATOM 595 O O . ILE A 1 78 ? -2.445 -2.572 1.779 1.00 52.53 78 ILE A O 1
ATOM 599 N N . TRP A 1 79 ? -3.259 -1.365 0.091 1.00 54.19 79 TRP A N 1
ATOM 600 C CA . TRP A 1 79 ? -2.411 -1.970 -0.934 1.00 54.19 79 TRP A CA 1
ATOM 601 C C . TRP A 1 79 ? -1.773 -0.852 -1.740 1.00 54.19 79 TRP A C 1
ATOM 603 O O . TRP A 1 79 ? -2.476 -0.108 -2.414 1.00 54.19 79 TRP A O 1
ATOM 613 N N . ILE A 1 80 ? -0.454 -0.718 -1.727 1.00 65.31 80 ILE A N 1
ATOM 614 C CA . ILE A 1 80 ? 0.201 0.338 -2.511 1.00 65.31 80 ILE A CA 1
ATOM 615 C C . ILE A 1 80 ? -0.017 0.105 -4.019 1.00 65.31 80 ILE A C 1
ATOM 617 O O . ILE A 1 80 ? -0.435 1.032 -4.719 1.00 65.31 80 ILE A O 1
ATOM 621 N N . ALA A 1 81 ? 0.107 -1.141 -4.499 1.00 70.81 81 ALA A N 1
ATOM 622 C CA . ALA A 1 81 ? -0.245 -1.498 -5.876 1.00 70.81 81 ALA A CA 1
ATOM 623 C C . ALA A 1 81 ? -1.747 -1.344 -6.190 1.00 70.81 81 ALA A C 1
ATOM 625 O O . ALA A 1 81 ? -2.090 -0.795 -7.236 1.00 70.81 81 ALA A O 1
ATOM 626 N N . ARG A 1 82 ? -2.661 -1.757 -5.294 1.00 76.06 82 ARG A N 1
ATOM 627 C CA . ARG A 1 82 ? -4.114 -1.616 -5.543 1.00 76.06 82 ARG A CA 1
ATOM 628 C C . ARG A 1 82 ? -4.580 -0.168 -5.461 1.00 76.06 82 ARG A C 1
ATOM 630 O O . ARG A 1 82 ? -5.476 0.210 -6.197 1.00 76.06 82 ARG A O 1
ATOM 637 N N . ILE A 1 83 ? -3.996 0.656 -4.591 1.00 80.88 83 ILE A N 1
ATOM 638 C CA . ILE A 1 83 ? -4.289 2.092 -4.526 1.00 80.88 83 ILE A CA 1
ATOM 639 C C . ILE A 1 83 ? -3.914 2.725 -5.862 1.00 80.88 83 ILE A C 1
ATOM 641 O O . ILE A 1 83 ? -4.723 3.466 -6.422 1.00 80.88 83 ILE A O 1
ATOM 645 N N . LEU A 1 84 ? -2.736 2.406 -6.407 1.00 82.25 84 LEU A N 1
ATOM 646 C CA . LEU A 1 84 ? -2.365 2.868 -7.740 1.00 82.25 84 LEU A CA 1
ATOM 647 C C . LEU A 1 84 ? -3.331 2.343 -8.809 1.00 82.25 84 LEU A C 1
ATOM 649 O O . LEU A 1 84 ? -3.789 3.128 -9.633 1.00 82.25 84 LEU A O 1
ATOM 653 N N . ALA A 1 85 ? -3.671 1.054 -8.782 1.00 83.00 85 ALA A N 1
ATOM 654 C CA . ALA A 1 85 ? -4.609 0.437 -9.719 1.00 83.00 85 ALA A CA 1
ATOM 655 C C . ALA A 1 85 ? -6.001 1.074 -9.693 1.00 83.00 85 ALA A C 1
ATOM 657 O O . ALA A 1 85 ? -6.540 1.425 -10.741 1.00 83.00 85 ALA A O 1
ATOM 658 N N . LEU A 1 86 ? -6.562 1.289 -8.503 1.00 81.88 86 LEU A N 1
ATOM 659 C CA . LEU A 1 86 ? -7.851 1.942 -8.317 1.00 81.88 86 LEU A CA 1
ATOM 660 C C . LEU A 1 86 ? -7.798 3.365 -8.869 1.00 81.88 86 LEU A C 1
ATOM 662 O O . LEU A 1 86 ? -8.604 3.709 -9.730 1.00 81.88 86 LEU A O 1
ATOM 666 N N . ASN A 1 87 ? -6.803 4.164 -8.474 1.00 79.94 87 ASN A N 1
ATOM 667 C CA . ASN A 1 87 ? -6.636 5.516 -9.012 1.00 79.94 87 ASN A CA 1
ATOM 668 C C . ASN A 1 87 ? -6.463 5.509 -10.539 1.00 79.94 87 ASN A C 1
ATOM 670 O O . ASN A 1 87 ? -7.057 6.338 -11.228 1.00 79.94 87 ASN A O 1
ATOM 674 N N . ALA A 1 88 ? -5.710 4.553 -11.084 1.00 83.94 88 ALA A N 1
ATOM 675 C CA . ALA A 1 88 ? -5.548 4.405 -12.522 1.00 83.94 88 ALA A CA 1
ATOM 676 C C . ALA A 1 88 ? -6.878 4.073 -13.214 1.00 83.94 88 ALA A C 1
ATOM 678 O O . ALA A 1 88 ? -7.199 4.669 -14.236 1.00 83.94 88 ALA A O 1
ATOM 679 N N . SER A 1 89 ? -7.690 3.193 -12.630 1.00 85.12 89 SER A N 1
ATOM 680 C CA . SER A 1 89 ? -8.987 2.814 -13.193 1.00 85.12 89 SER A CA 1
ATOM 681 C C . SER A 1 89 ? -9.999 3.958 -13.247 1.00 85.12 89 SER A C 1
ATOM 683 O O . SER A 1 89 ? -10.771 4.035 -14.203 1.00 85.12 89 SER A O 1
ATOM 685 N N . TYR A 1 90 ? -9.968 4.864 -12.265 1.00 79.00 90 TYR A N 1
ATOM 686 C CA . TYR A 1 90 ? -10.871 6.013 -12.208 1.00 79.00 90 TYR A CA 1
ATOM 687 C C . TYR A 1 90 ? -10.370 7.210 -13.019 1.00 79.00 90 TYR A C 1
ATOM 689 O O . TYR A 1 90 ? -11.178 7.922 -13.616 1.00 79.00 90 TYR A O 1
ATOM 697 N N . PHE A 1 91 ? -9.057 7.454 -13.040 1.00 81.38 91 PHE A N 1
ATOM 698 C CA . PHE A 1 91 ? -8.512 8.739 -13.494 1.00 81.38 91 PHE A CA 1
ATOM 699 C C . PHE A 1 91 ? -7.482 8.630 -14.620 1.00 81.38 91 PHE A C 1
ATOM 701 O O . PHE A 1 91 ? -7.284 9.598 -15.360 1.00 81.38 91 PHE A O 1
ATOM 708 N N . LEU A 1 92 ? -6.819 7.483 -14.786 1.00 79.81 92 LEU A N 1
ATOM 709 C CA . LEU A 1 92 ? -5.783 7.326 -15.802 1.00 79.81 92 LEU A CA 1
ATOM 710 C C . LEU A 1 92 ? -6.408 6.885 -17.127 1.00 79.81 92 LEU A C 1
ATOM 712 O O . LEU A 1 92 ? -7.058 5.846 -17.242 1.00 79.81 92 LEU A O 1
ATOM 716 N N . LYS A 1 93 ? -6.193 7.692 -18.167 1.00 87.00 93 LYS A N 1
ATOM 717 C CA . LYS A 1 93 ? -6.669 7.381 -19.519 1.00 87.00 93 LYS A CA 1
ATOM 718 C C . LYS A 1 93 ? -6.046 6.073 -20.016 1.00 87.00 93 LYS A C 1
ATOM 720 O O . LYS A 1 93 ? -4.928 5.722 -19.648 1.00 87.00 93 LYS A O 1
ATOM 725 N N . THR A 1 94 ? -6.748 5.382 -20.912 1.00 89.94 94 THR A N 1
ATOM 726 C CA . THR A 1 94 ? -6.183 4.226 -21.630 1.00 89.94 94 THR A CA 1
ATOM 727 C C . THR A 1 94 ? -4.938 4.666 -22.406 1.00 89.94 94 THR A C 1
ATOM 729 O O . THR A 1 94 ? -4.977 5.681 -23.098 1.00 89.94 94 THR A O 1
ATOM 732 N N . GLY A 1 95 ? -3.830 3.936 -22.259 1.00 87.12 95 GLY A N 1
ATOM 733 C CA . GLY A 1 95 ? -2.519 4.340 -22.778 1.00 87.12 95 GLY A CA 1
ATOM 734 C C . GLY A 1 95 ? -1.780 5.373 -21.912 1.00 87.12 95 GLY A C 1
ATOM 735 O O . GLY A 1 95 ? -0.695 5.821 -22.279 1.00 87.12 95 GLY A O 1
ATOM 736 N N . GLY A 1 96 ? -2.351 5.769 -20.771 1.00 84.75 96 GLY A N 1
ATOM 737 C CA . GLY A 1 96 ? -1.718 6.635 -19.780 1.00 84.75 96 GLY A CA 1
ATOM 738 C C . GLY A 1 96 ? -0.560 5.937 -19.070 1.00 84.75 96 GLY A C 1
ATOM 739 O O . GLY A 1 96 ? -0.469 4.713 -19.068 1.00 84.75 96 GLY A O 1
ATOM 740 N N . HIS A 1 97 ? 0.352 6.718 -18.500 1.00 85.75 97 HIS A N 1
ATOM 741 C CA . HIS A 1 97 ? 1.587 6.212 -17.899 1.00 85.75 97 HIS A CA 1
ATOM 742 C C . HIS A 1 97 ? 1.545 6.367 -16.377 1.00 85.75 97 HIS A C 1
ATOM 744 O O . HIS A 1 97 ? 0.876 7.265 -15.863 1.00 85.75 97 HIS A O 1
ATOM 750 N N . PHE A 1 98 ? 2.249 5.495 -15.662 1.00 84.38 98 PHE A N 1
ATOM 751 C CA . PHE A 1 98 ? 2.378 5.540 -14.210 1.00 84.38 98 PHE A CA 1
ATOM 752 C C . PHE A 1 98 ? 3.841 5.422 -13.784 1.00 84.38 98 PHE A C 1
ATOM 754 O O . PHE A 1 98 ? 4.671 4.853 -14.494 1.00 84.38 98 PHE A O 1
ATOM 761 N N . VAL A 1 99 ? 4.113 5.934 -12.588 1.00 79.06 99 VAL A N 1
ATOM 762 C CA . VAL A 1 99 ? 5.364 5.762 -11.852 1.00 79.06 99 VAL A CA 1
ATOM 763 C C . VAL A 1 99 ? 4.990 5.407 -10.419 1.00 79.06 99 VAL A C 1
ATOM 765 O O . VAL A 1 99 ? 4.108 6.044 -9.842 1.00 79.06 99 VAL A O 1
ATOM 768 N N . ILE A 1 100 ? 5.636 4.398 -9.847 1.00 83.00 100 ILE A N 1
ATOM 769 C CA . ILE A 1 100 ? 5.447 3.996 -8.456 1.00 83.00 100 ILE A CA 1
ATOM 770 C C . ILE A 1 100 ? 6.793 3.735 -7.798 1.00 83.00 100 ILE A C 1
ATOM 772 O O . ILE A 1 100 ? 7.630 3.016 -8.337 1.00 83.00 100 ILE A O 1
ATOM 776 N N . SER A 1 101 ? 6.991 4.330 -6.624 1.00 82.50 101 SER A N 1
ATOM 777 C CA . SER A 1 101 ? 8.123 4.012 -5.759 1.00 82.50 101 SER A CA 1
ATOM 778 C C . SER A 1 101 ? 7.691 2.955 -4.749 1.00 82.50 101 SER A C 1
ATOM 780 O O . SER A 1 101 ? 6.706 3.132 -4.027 1.00 82.50 101 SER A O 1
ATOM 782 N N . ILE A 1 102 ? 8.413 1.843 -4.737 1.00 83.69 102 ILE A N 1
ATOM 783 C CA . ILE A 1 102 ? 8.197 0.687 -3.883 1.00 83.69 102 ILE A CA 1
ATOM 784 C C . ILE A 1 102 ? 9.317 0.675 -2.853 1.00 83.69 102 ILE A C 1
ATOM 786 O O . ILE A 1 102 ? 10.486 0.499 -3.185 1.00 83.69 102 ILE A O 1
ATOM 790 N N . LYS A 1 103 ? 8.946 0.834 -1.587 1.00 83.31 103 LYS A N 1
ATOM 791 C CA . LYS A 1 103 ? 9.850 0.675 -0.451 1.00 83.31 103 LYS A CA 1
ATOM 792 C C . LYS A 1 103 ? 9.651 -0.717 0.135 1.00 83.31 103 LYS A C 1
ATOM 794 O O . LYS A 1 103 ? 8.672 -0.931 0.851 1.00 83.31 103 LYS A O 1
ATOM 799 N N . GLY A 1 104 ? 10.556 -1.645 -0.173 1.00 79.50 104 GLY A N 1
ATOM 800 C CA . GLY A 1 104 ? 10.404 -3.077 0.117 1.00 79.50 104 GLY A CA 1
ATOM 801 C C . GLY A 1 104 ? 10.080 -3.340 1.587 1.00 79.50 104 GLY A C 1
ATOM 802 O O . GLY A 1 104 ? 9.016 -3.866 1.910 1.00 79.50 104 GLY A O 1
ATOM 803 N N . ASN A 1 105 ? 10.916 -2.806 2.482 1.00 73.00 105 ASN A N 1
ATOM 804 C CA . ASN A 1 105 ? 10.791 -2.984 3.934 1.00 73.00 105 ASN A CA 1
ATOM 805 C C . ASN A 1 105 ? 9.499 -2.415 4.551 1.00 73.00 105 ASN A C 1
ATOM 807 O O . ASN A 1 105 ? 9.180 -2.737 5.692 1.00 73.00 105 ASN A O 1
ATOM 811 N N . CYS A 1 106 ? 8.774 -1.530 3.858 1.00 69.75 106 CYS A N 1
ATOM 812 C CA . CYS A 1 106 ? 7.496 -1.000 4.349 1.00 69.75 106 CYS A CA 1
ATOM 813 C C . CYS A 1 106 ? 6.287 -1.830 3.914 1.00 69.75 106 CYS A C 1
ATOM 815 O O . CYS A 1 106 ? 5.201 -1.619 4.449 1.00 69.75 106 CYS A O 1
ATOM 817 N N . ILE A 1 107 ? 6.464 -2.727 2.948 1.00 70.25 107 ILE A N 1
ATOM 818 C CA . ILE A 1 107 ? 5.418 -3.631 2.474 1.00 70.25 107 ILE A CA 1
ATOM 819 C C . ILE A 1 107 ? 5.561 -4.967 3.194 1.00 70.25 107 ILE A C 1
ATOM 821 O O . ILE A 1 107 ? 4.597 -5.440 3.787 1.00 70.25 107 ILE A O 1
ATOM 825 N N . ASP A 1 108 ? 6.770 -5.528 3.191 1.00 70.25 108 ASP A N 1
ATOM 826 C CA . ASP A 1 108 ? 7.094 -6.740 3.932 1.00 70.25 108 ASP A CA 1
ATOM 827 C C . ASP A 1 108 ? 8.586 -6.735 4.291 1.00 70.25 108 ASP A C 1
ATOM 829 O O . ASP A 1 108 ? 9.449 -6.718 3.418 1.00 70.25 108 ASP A O 1
ATOM 833 N N . CYS A 1 109 ? 8.895 -6.699 5.586 1.00 76.44 109 CYS A N 1
ATOM 834 C CA . CYS A 1 109 ? 10.268 -6.723 6.093 1.00 76.44 109 CYS A CA 1
ATOM 835 C C . CYS A 1 109 ? 10.779 -8.140 6.397 1.00 76.44 109 CYS A C 1
ATOM 837 O O . CYS A 1 109 ? 11.913 -8.296 6.848 1.00 76.44 109 CYS A O 1
ATOM 839 N N . THR A 1 110 ? 9.942 -9.164 6.210 1.00 76.25 110 THR A N 1
ATOM 840 C CA . THR A 1 110 ? 10.269 -10.563 6.523 1.00 76.25 110 THR A CA 1
ATOM 841 C C . THR A 1 110 ? 10.900 -11.301 5.347 1.00 76.25 110 THR A C 1
ATOM 843 O O . THR A 1 110 ? 11.509 -12.355 5.535 1.00 76.25 110 THR A O 1
ATOM 846 N N . ILE A 1 111 ? 10.791 -10.736 4.145 1.00 80.12 111 ILE A N 1
ATOM 847 C CA . ILE A 1 111 ? 11.337 -11.285 2.907 1.00 80.12 111 ILE A CA 1
ATOM 848 C C . ILE A 1 111 ? 12.292 -10.279 2.246 1.00 80.12 111 ILE A C 1
ATOM 850 O O . ILE A 1 111 ? 12.186 -9.078 2.499 1.00 80.12 111 ILE A O 1
ATOM 854 N N . PRO A 1 112 ? 13.223 -10.740 1.390 1.00 89.94 112 PRO A N 1
ATOM 855 C CA . PRO A 1 112 ? 14.109 -9.847 0.647 1.00 89.94 112 PRO A CA 1
ATOM 856 C C . PRO A 1 112 ? 13.327 -8.825 -0.182 1.00 89.94 112 PRO A C 1
ATOM 858 O O . PRO A 1 112 ? 12.289 -9.154 -0.769 1.00 89.94 112 PRO A O 1
ATOM 861 N N . ALA A 1 113 ? 13.844 -7.599 -0.274 1.00 85.56 113 ALA A N 1
ATOM 862 C CA . ALA A 1 113 ? 13.180 -6.500 -0.969 1.00 85.56 113 ALA A CA 1
ATOM 863 C C . ALA A 1 113 ? 12.893 -6.840 -2.443 1.00 85.56 113 ALA A C 1
ATOM 865 O O . ALA A 1 113 ? 11.834 -6.502 -2.964 1.00 85.56 113 ALA A O 1
ATOM 866 N N . GLU A 1 114 ? 13.766 -7.612 -3.091 1.00 88.06 114 GLU A N 1
ATOM 867 C CA . GLU A 1 114 ? 13.586 -8.098 -4.459 1.00 88.06 114 GLU A CA 1
ATOM 868 C C . GLU A 1 114 ? 12.330 -8.965 -4.614 1.00 88.06 114 GLU A C 1
ATOM 870 O O . GLU A 1 114 ? 11.608 -8.845 -5.608 1.00 88.06 114 GLU A O 1
ATOM 875 N N . ALA A 1 115 ? 12.033 -9.810 -3.620 1.00 88.75 115 ALA A N 1
ATOM 876 C CA . ALA A 1 115 ? 10.835 -10.644 -3.615 1.00 88.75 115 ALA A CA 1
ATOM 877 C C . ALA A 1 115 ? 9.567 -9.798 -3.414 1.00 88.75 115 ALA A C 1
ATOM 879 O O . ALA A 1 115 ? 8.550 -10.040 -4.072 1.00 88.75 115 ALA A O 1
ATOM 880 N N . VAL A 1 116 ? 9.642 -8.757 -2.575 1.00 88.19 116 VAL A N 1
ATOM 881 C CA . VAL A 1 116 ? 8.565 -7.766 -2.421 1.00 88.19 116 VAL A CA 1
ATOM 882 C C . VAL A 1 116 ? 8.294 -7.058 -3.745 1.00 88.19 116 VAL A C 1
ATOM 884 O O . VAL A 1 116 ? 7.141 -6.968 -4.171 1.00 88.19 116 VAL A O 1
ATOM 887 N N . PHE A 1 117 ? 9.345 -6.589 -4.425 1.00 89.44 117 PHE A N 1
ATOM 888 C CA . PHE A 1 117 ? 9.217 -5.894 -5.705 1.00 89.44 117 PHE A CA 1
ATOM 889 C C . PHE A 1 117 ? 8.546 -6.785 -6.748 1.00 89.44 117 PHE A C 1
ATOM 891 O O . PHE A 1 117 ? 7.617 -6.340 -7.419 1.00 89.44 117 PHE A O 1
ATOM 898 N N . ALA A 1 118 ? 8.962 -8.052 -6.840 1.00 90.75 118 ALA A N 1
ATOM 899 C CA . ALA A 1 118 ? 8.357 -9.021 -7.746 1.00 90.75 118 ALA A CA 1
ATOM 900 C C . ALA A 1 118 ? 6.860 -9.224 -7.449 1.00 90.75 118 ALA A C 1
ATOM 902 O O . ALA A 1 118 ? 6.040 -9.152 -8.363 1.00 90.75 118 ALA A O 1
ATOM 903 N N . SER A 1 119 ? 6.490 -9.400 -6.176 1.00 89.56 119 SER A N 1
ATOM 904 C CA . SER A 1 119 ? 5.087 -9.524 -5.753 1.00 89.56 119 SER A CA 1
ATOM 905 C C . SER A 1 119 ? 4.254 -8.296 -6.141 1.00 89.56 119 SER A C 1
ATOM 907 O O . SER A 1 119 ? 3.172 -8.434 -6.712 1.00 89.56 119 SER A O 1
ATOM 909 N N . GLU A 1 120 ? 4.743 -7.085 -5.867 1.00 89.19 120 GLU A N 1
ATOM 910 C CA . GLU A 1 120 ? 4.016 -5.857 -6.210 1.00 89.19 120 GLU A CA 1
ATOM 911 C C . GLU A 1 120 ? 3.884 -5.676 -7.726 1.00 89.19 120 GLU A C 1
ATOM 913 O O . GLU A 1 120 ? 2.824 -5.284 -8.212 1.00 89.19 120 GLU A O 1
ATOM 918 N N . VAL A 1 121 ? 4.916 -6.027 -8.493 1.00 90.50 121 VAL A N 1
ATOM 919 C CA . VAL A 1 121 ? 4.884 -6.022 -9.961 1.00 90.50 121 VAL A CA 1
ATOM 920 C C . VAL A 1 121 ? 3.826 -6.980 -10.510 1.00 90.50 121 VAL A C 1
ATOM 922 O O . VAL A 1 121 ? 3.101 -6.611 -11.437 1.00 90.50 121 VAL A O 1
ATOM 925 N N . GLU A 1 122 ? 3.684 -8.177 -9.941 1.00 91.88 122 GLU A N 1
ATOM 926 C CA . GLU A 1 122 ? 2.623 -9.111 -10.339 1.00 91.88 122 GLU A CA 1
ATOM 927 C C . GLU A 1 122 ? 1.225 -8.575 -10.000 1.00 91.88 122 GLU A C 1
ATOM 929 O O . GLU A 1 122 ? 0.317 -8.661 -10.830 1.00 91.88 122 GLU A O 1
ATOM 934 N N . LYS A 1 123 ? 1.054 -7.921 -8.843 1.00 89.38 123 LYS A N 1
ATOM 935 C CA . LYS A 1 123 ? -0.209 -7.245 -8.491 1.00 89.38 123 LYS A CA 1
ATOM 936 C C . LYS A 1 123 ? -0.549 -6.122 -9.476 1.00 89.38 123 LYS A C 1
ATOM 938 O O . LYS A 1 123 ? -1.695 -6.014 -9.898 1.00 89.38 123 LYS A O 1
ATOM 943 N N . LEU A 1 124 ? 0.434 -5.322 -9.901 1.00 89.62 124 LEU A N 1
ATOM 944 C CA . LEU A 1 124 ? 0.230 -4.291 -10.929 1.00 89.62 124 LEU A CA 1
ATOM 945 C C . LEU A 1 124 ? -0.239 -4.911 -12.256 1.00 89.62 124 LEU A C 1
ATOM 947 O O . LEU A 1 124 ? -1.204 -4.433 -12.855 1.00 89.62 124 LEU A O 1
ATOM 951 N N . LYS A 1 125 ? 0.396 -6.008 -12.692 1.00 91.25 125 LYS A N 1
ATOM 952 C CA . LYS A 1 125 ? 0.018 -6.719 -13.927 1.00 91.25 125 LYS A CA 1
ATOM 953 C C . LYS A 1 125 ? -1.411 -7.253 -13.875 1.00 91.25 125 LYS A C 1
ATOM 955 O O . LYS A 1 125 ? -2.131 -7.122 -14.868 1.00 91.25 125 LYS A O 1
ATOM 960 N N . ALA A 1 126 ? -1.822 -7.817 -12.738 1.00 89.81 126 ALA A N 1
ATOM 961 C CA . ALA A 1 126 ? -3.186 -8.303 -12.530 1.00 89.81 126 ALA A CA 1
ATOM 962 C C . ALA A 1 126 ? -4.236 -7.189 -12.718 1.00 89.81 126 ALA A C 1
ATOM 964 O O . ALA A 1 126 ? -5.333 -7.442 -13.209 1.00 89.81 126 ALA A O 1
ATOM 965 N N . GLU A 1 127 ? -3.857 -5.943 -12.434 1.00 89.19 127 GLU A N 1
ATOM 966 C CA . GLU A 1 127 ? -4.708 -4.752 -12.504 1.00 89.19 127 GLU A CA 1
ATOM 967 C C . GLU A 1 127 ? -4.592 -3.968 -13.831 1.00 89.19 127 GLU A C 1
ATOM 969 O O . GLU A 1 127 ? -4.952 -2.793 -13.923 1.00 89.19 127 GLU A O 1
ATOM 974 N N . GLN A 1 128 ? -4.091 -4.600 -14.902 1.00 91.75 128 GLN A N 1
ATOM 975 C CA . GLN A 1 128 ? -3.933 -3.996 -16.242 1.00 91.75 128 GLN A CA 1
ATOM 976 C C . GLN A 1 128 ? -2.949 -2.810 -16.300 1.00 91.75 128 GLN A C 1
ATOM 978 O O . GLN A 1 128 ? -2.898 -2.076 -17.298 1.00 91.75 128 GLN A O 1
ATOM 983 N N . LEU A 1 129 ? -2.136 -2.637 -15.259 1.00 91.69 129 LEU A N 1
ATOM 984 C CA . LEU A 1 129 ? -0.945 -1.802 -15.281 1.00 91.69 129 LEU A CA 1
ATOM 985 C C . LEU A 1 129 ? 0.192 -2.660 -15.825 1.00 91.69 129 LEU A C 1
ATOM 987 O O . LEU A 1 129 ? 0.508 -3.712 -15.284 1.00 91.69 129 LEU A O 1
ATOM 991 N N . LYS A 1 130 ? 0.794 -2.239 -16.934 1.00 93.12 130 LYS A N 1
ATOM 992 C CA . LYS A 1 130 ? 1.898 -2.942 -17.582 1.00 93.12 130 LYS A CA 1
ATOM 993 C C . LYS A 1 130 ? 3.214 -2.243 -17.232 1.00 93.12 130 LYS A C 1
ATOM 995 O O . LYS A 1 130 ? 3.491 -1.198 -17.825 1.00 93.12 130 LYS A O 1
ATOM 1000 N N . PRO A 1 131 ? 4.032 -2.804 -16.326 1.00 91.31 131 PRO A N 1
ATOM 1001 C CA . PRO A 1 131 ? 5.378 -2.309 -16.067 1.00 91.31 131 PRO A CA 1
ATOM 1002 C C . PRO A 1 131 ? 6.211 -2.363 -17.350 1.00 91.31 131 PRO A C 1
ATOM 1004 O O . PRO A 1 131 ? 6.149 -3.349 -18.091 1.00 91.31 131 PRO A O 1
ATOM 1007 N N . SER A 1 132 ? 6.957 -1.300 -17.627 1.00 85.31 132 SER A N 1
ATOM 1008 C CA . SER A 1 132 ? 7.904 -1.222 -18.743 1.00 85.31 132 SER A CA 1
ATOM 1009 C C . SER A 1 132 ? 9.348 -1.248 -18.270 1.00 85.31 132 SER A C 1
ATOM 1011 O O . SER A 1 132 ? 10.188 -1.832 -18.944 1.00 85.31 132 SER A O 1
ATOM 1013 N N . GLU A 1 133 ? 9.625 -0.637 -17.122 1.00 82.69 133 GLU A N 1
ATOM 1014 C CA . GLU A 1 133 ? 10.964 -0.549 -16.555 1.00 82.69 133 GLU A CA 1
ATOM 1015 C C . GLU A 1 133 ? 10.873 -0.561 -15.028 1.00 82.69 133 GLU A C 1
ATOM 1017 O O . GLU A 1 133 ? 9.925 -0.041 -14.434 1.00 82.69 133 GLU A O 1
ATOM 1022 N N . GLN A 1 134 ? 11.859 -1.199 -14.410 1.00 87.56 134 GLN A N 1
ATOM 1023 C CA . GLN A 1 134 ? 12.056 -1.231 -12.972 1.00 87.56 134 GLN A CA 1
ATOM 1024 C C . GLN A 1 134 ? 13.531 -0.965 -12.709 1.00 87.56 134 GLN A C 1
ATOM 1026 O O . GLN A 1 134 ? 14.391 -1.618 -13.299 1.00 87.56 134 GLN A O 1
ATOM 1031 N N . VAL A 1 135 ? 13.808 -0.048 -11.791 1.00 81.25 135 VAL A N 1
ATOM 1032 C CA . VAL A 1 135 ? 15.162 0.274 -11.349 1.00 81.25 135 VAL A CA 1
ATOM 1033 C C . VAL A 1 135 ? 15.213 0.223 -9.831 1.00 81.25 135 VAL A C 1
ATOM 1035 O O . VAL A 1 135 ? 14.339 0.765 -9.152 1.00 81.25 135 VAL A O 1
ATOM 1038 N N . THR A 1 136 ? 16.212 -0.461 -9.284 1.00 84.38 136 THR A N 1
ATOM 1039 C CA . THR A 1 136 ? 16.539 -0.353 -7.862 1.00 84.38 136 THR A CA 1
ATOM 1040 C C . THR A 1 136 ? 17.282 0.957 -7.632 1.00 84.38 136 THR A C 1
ATOM 1042 O O . THR A 1 136 ? 18.069 1.389 -8.469 1.00 84.38 136 THR A O 1
ATOM 1045 N N . LEU A 1 137 ? 17.022 1.622 -6.511 1.00 78.06 137 LEU A N 1
ATOM 1046 C CA . LEU A 1 137 ? 17.596 2.943 -6.229 1.00 78.06 137 LEU A CA 1
ATOM 1047 C C . LEU A 1 137 ? 18.941 2.868 -5.488 1.00 78.06 137 LEU A C 1
ATOM 1049 O O . LEU A 1 137 ? 19.427 3.881 -4.987 1.00 78.06 137 LEU A O 1
ATOM 1053 N N . ASP A 1 138 ? 19.556 1.688 -5.430 1.00 69.12 138 ASP A N 1
ATOM 1054 C CA . ASP A 1 138 ? 20.902 1.485 -4.889 1.00 69.12 138 ASP A CA 1
ATOM 1055 C C . ASP A 1 138 ? 21.944 2.216 -5.769 1.00 69.12 138 ASP A C 1
ATOM 1057 O O . ASP A 1 138 ? 21.859 2.124 -6.999 1.00 69.12 138 ASP A O 1
ATOM 1061 N N . PRO A 1 139 ? 22.898 2.981 -5.194 1.00 81.44 139 PRO A N 1
ATOM 1062 C CA . PRO A 1 139 ? 23.246 3.096 -3.765 1.00 81.44 139 PRO A CA 1
ATOM 1063 C C . PRO A 1 139 ? 22.561 4.233 -2.998 1.00 81.44 139 PRO A C 1
ATOM 1065 O O . PRO A 1 139 ? 22.843 4.432 -1.816 1.00 81.44 139 PRO A O 1
ATOM 1068 N N . PHE A 1 140 ? 21.685 5.001 -3.641 1.00 69.00 140 PHE A N 1
ATOM 1069 C CA . PHE A 1 140 ? 21.089 6.204 -3.059 1.00 69.00 140 PHE A CA 1
ATOM 1070 C C . PHE A 1 140 ? 20.021 5.880 -2.005 1.00 69.00 140 PHE A C 1
ATOM 1072 O O . PHE A 1 140 ? 20.036 6.460 -0.921 1.00 69.00 140 PHE A O 1
ATOM 1079 N N . GLU A 1 141 ? 19.139 4.918 -2.288 1.00 71.50 141 GLU A N 1
ATOM 1080 C CA . GLU A 1 141 ? 18.141 4.405 -1.344 1.00 71.50 141 GLU A CA 1
ATOM 1081 C C . GLU A 1 141 ? 18.096 2.870 -1.375 1.00 71.50 141 GLU A C 1
ATOM 1083 O O . GLU A 1 141 ? 17.531 2.256 -2.282 1.00 71.50 141 GLU A O 1
ATOM 1088 N N . ARG A 1 142 ? 18.680 2.237 -0.348 1.00 80.00 142 ARG A N 1
ATOM 1089 C CA . ARG A 1 142 ? 18.643 0.774 -0.167 1.00 80.00 142 ARG A CA 1
ATOM 1090 C C . ARG A 1 142 ? 17.214 0.271 0.011 1.00 80.00 142 ARG A C 1
ATOM 1092 O O . ARG A 1 142 ? 16.407 0.937 0.654 1.00 80.00 142 ARG A O 1
ATOM 1099 N N . ASP A 1 143 ? 16.914 -0.907 -0.530 1.00 84.56 143 ASP A N 1
ATOM 1100 C CA . ASP A 1 143 ? 15.598 -1.567 -0.472 1.00 84.56 143 ASP A CA 1
ATOM 1101 C C . ASP A 1 143 ? 14.446 -0.757 -1.097 1.00 84.56 143 ASP A C 1
ATOM 1103 O O . ASP A 1 143 ? 13.272 -0.960 -0.764 1.00 84.56 143 ASP A O 1
ATOM 1107 N N . HIS A 1 144 ? 14.765 0.158 -2.017 1.00 81.88 144 HIS A N 1
ATOM 1108 C CA . HIS A 1 144 ? 13.783 0.903 -2.802 1.00 81.88 144 HIS A CA 1
ATOM 1109 C C . HIS A 1 144 ? 13.898 0.557 -4.286 1.00 81.88 144 HIS A C 1
ATOM 1111 O O . HIS A 1 144 ? 14.993 0.393 -4.830 1.00 81.88 144 HIS A O 1
ATOM 1117 N N . ALA A 1 145 ? 12.751 0.492 -4.952 1.00 84.12 145 ALA A N 1
ATOM 1118 C CA . ALA A 1 145 ? 12.657 0.335 -6.392 1.00 84.12 145 ALA A CA 1
ATOM 1119 C C . ALA A 1 145 ? 11.650 1.324 -6.970 1.00 84.12 145 ALA A C 1
ATOM 1121 O O . ALA A 1 145 ? 10.575 1.536 -6.415 1.00 84.12 145 ALA A O 1
ATOM 1122 N N . CYS A 1 146 ? 11.979 1.907 -8.114 1.00 80.12 146 CYS A N 1
ATOM 1123 C CA . CYS A 1 146 ? 11.037 2.669 -8.914 1.00 80.12 146 CYS A CA 1
ATOM 1124 C C . CYS A 1 146 ? 10.570 1.797 -10.078 1.00 80.12 146 CYS A C 1
ATOM 1126 O O . CYS A 1 146 ? 11.387 1.209 -10.787 1.00 80.12 146 CYS A O 1
ATOM 1128 N N . VAL A 1 147 ? 9.258 1.711 -10.270 1.00 85.94 147 VAL A N 1
ATOM 1129 C CA . VAL A 1 147 ? 8.642 1.012 -11.396 1.00 85.94 147 VAL A CA 1
ATOM 1130 C C . VAL A 1 147 ? 7.863 2.024 -12.216 1.00 85.94 147 VAL A C 1
ATOM 1132 O O . VAL A 1 147 ? 7.040 2.774 -11.689 1.00 85.94 147 VAL A O 1
ATOM 1135 N N . VAL A 1 148 ? 8.095 2.021 -13.522 1.00 78.56 148 VAL A N 1
ATOM 1136 C CA . VAL A 1 148 ? 7.347 2.828 -14.485 1.00 78.56 148 VAL A CA 1
ATOM 1137 C C . VAL A 1 148 ? 6.641 1.921 -15.477 1.00 78.56 148 VAL A C 1
ATOM 1139 O O . VAL A 1 148 ? 7.087 0.806 -15.761 1.00 78.56 148 VAL A O 1
ATOM 1142 N N . GLY A 1 149 ? 5.511 2.376 -16.003 1.00 89.50 149 GLY A N 1
ATOM 1143 C CA . GLY A 1 149 ? 4.732 1.574 -16.931 1.00 89.50 149 GLY A CA 1
ATOM 1144 C C . GLY A 1 149 ? 3.546 2.306 -17.525 1.00 89.50 149 GLY A C 1
ATOM 1145 O O . GLY A 1 149 ? 3.378 3.512 -17.361 1.00 89.50 149 GLY A O 1
ATOM 1146 N N . GLY A 1 150 ? 2.709 1.550 -18.229 1.00 89.44 150 GLY A N 1
ATOM 1147 C CA . GLY A 1 150 ? 1.518 2.068 -18.887 1.00 89.44 150 GLY A CA 1
ATOM 1148 C C . GLY A 1 150 ? 0.251 1.325 -18.487 1.00 89.44 150 GLY A C 1
ATOM 1149 O O . GLY A 1 150 ? 0.255 0.108 -18.315 1.00 89.44 150 GLY A O 1
ATOM 1150 N N . TYR A 1 151 ? -0.855 2.047 -18.372 1.00 93.50 151 TYR A N 1
ATOM 1151 C CA . TYR A 1 151 ? -2.172 1.513 -18.054 1.00 93.50 151 TYR A CA 1
ATOM 1152 C C . TYR A 1 151 ? -2.953 1.191 -19.324 1.00 93.50 151 TYR A C 1
ATOM 1154 O O . TYR A 1 151 ? -3.109 2.050 -20.195 1.00 93.50 151 TYR A O 1
ATOM 1162 N N . ARG A 1 152 ? -3.450 -0.049 -19.440 1.00 90.62 152 ARG A N 1
ATOM 1163 C CA . ARG A 1 152 ? -4.220 -0.517 -20.610 1.00 90.62 152 ARG A CA 1
ATOM 1164 C C . ARG A 1 152 ? -3.551 -0.145 -21.939 1.00 90.62 152 ARG A C 1
ATOM 1166 O O . ARG A 1 152 ? -4.186 0.387 -22.847 1.00 90.62 152 ARG A O 1
ATOM 1173 N N . MET A 1 153 ? -2.240 -0.373 -22.036 1.00 87.38 153 MET A N 1
ATOM 1174 C CA . MET A 1 153 ? -1.480 0.027 -23.219 1.00 87.38 153 MET A CA 1
ATOM 1175 C C . MET A 1 153 ? -2.038 -0.644 -24.483 1.00 87.38 153 MET A C 1
ATOM 1177 O O . MET A 1 153 ? -2.204 -1.870 -24.490 1.00 87.38 153 MET A O 1
ATOM 1181 N N . PRO A 1 154 ? -2.299 0.117 -25.563 1.00 81.69 154 PRO A N 1
ATOM 1182 C CA . PRO A 1 154 ? -2.754 -0.459 -26.819 1.00 81.69 154 PRO A CA 1
ATOM 1183 C C . PRO A 1 154 ? -1.709 -1.441 -27.361 1.00 81.69 154 PRO A C 1
ATOM 1185 O O . PRO A 1 154 ? -0.497 -1.236 -27.235 1.00 81.69 154 PRO A O 1
ATOM 1188 N N . LYS A 1 155 ? -2.174 -2.540 -27.963 1.00 75.50 155 LYS A N 1
ATOM 1189 C CA . LYS A 1 155 ? -1.282 -3.521 -28.593 1.00 75.50 155 LYS A CA 1
ATOM 1190 C C . LYS A 1 155 ? -0.530 -2.830 -29.736 1.00 75.50 155 LYS A C 1
ATOM 1192 O O . LYS A 1 155 ? -1.162 -2.295 -30.643 1.00 75.50 155 LYS A O 1
ATOM 1197 N N . LYS A 1 156 ? 0.809 -2.863 -29.712 1.00 67.56 156 LYS A N 1
ATOM 1198 C CA . LYS A 1 156 ? 1.633 -2.446 -30.859 1.00 67.56 156 LYS A CA 1
ATOM 1199 C C . LYS A 1 156 ? 1.218 -3.288 -32.071 1.00 67.56 156 LYS A C 1
ATOM 1201 O O . LYS A 1 156 ? 1.316 -4.515 -32.010 1.00 67.56 156 LYS A O 1
ATOM 1206 N N . GLN A 1 157 ? 0.746 -2.650 -33.144 1.00 60.84 157 GLN A N 1
ATOM 1207 C CA . GLN A 1 157 ? 0.568 -3.336 -34.424 1.00 60.84 157 GLN A CA 1
ATOM 1208 C C . GLN A 1 157 ? 1.936 -3.845 -34.879 1.00 60.84 157 GLN A C 1
ATOM 1210 O O . GLN A 1 157 ? 2.922 -3.105 -34.844 1.00 60.84 157 GLN A O 1
ATOM 1215 N N . LYS A 1 158 ? 2.010 -5.127 -35.251 1.00 57.84 158 LYS A N 1
ATOM 1216 C CA . LYS A 1 158 ? 3.206 -5.653 -35.909 1.00 57.84 158 LYS A CA 1
ATOM 1217 C C . LYS A 1 158 ? 3.358 -4.902 -37.236 1.00 57.84 158 LYS A C 1
ATOM 1219 O O . LYS A 1 158 ? 2.346 -4.767 -37.927 1.00 57.84 158 LYS A O 1
ATOM 1224 N N . PRO A 1 159 ? 4.560 -4.412 -37.586 1.00 61.66 159 PRO A N 1
ATOM 1225 C CA . PRO A 1 159 ? 4.773 -3.841 -38.907 1.00 61.66 159 PRO A CA 1
ATOM 1226 C C . PRO A 1 159 ? 4.364 -4.885 -39.948 1.00 61.66 159 PRO A C 1
ATOM 1228 O O . PRO A 1 159 ? 4.690 -6.068 -39.810 1.00 61.66 159 PRO A O 1
ATOM 1231 N N . SER A 1 160 ? 3.576 -4.456 -40.935 1.00 63.97 160 SER A N 1
ATOM 1232 C CA . SER A 1 160 ? 3.225 -5.308 -42.065 1.00 63.97 160 SER A CA 1
ATOM 1233 C C . SER A 1 160 ? 4.529 -5.744 -42.740 1.00 63.97 160 SER A C 1
ATOM 1235 O O . SER A 1 160 ? 5.365 -4.880 -43.014 1.00 63.97 160 SER A O 1
ATOM 1237 N N . PRO A 1 161 ? 4.716 -7.043 -43.034 1.00 73.44 161 PRO A N 1
ATOM 1238 C CA . PRO A 1 161 ? 5.905 -7.530 -43.733 1.00 73.44 161 PRO A CA 1
ATOM 1239 C C . PRO A 1 161 ? 6.036 -7.007 -45.178 1.00 73.44 161 PRO A C 1
ATOM 1241 O O . PRO A 1 161 ? 6.978 -7.382 -45.865 1.00 73.44 161 PRO A O 1
ATOM 1244 N N . TRP A 1 162 ? 5.117 -6.146 -45.631 1.00 69.38 162 TRP A N 1
ATOM 1245 C CA . TRP A 1 162 ? 5.049 -5.600 -46.988 1.00 69.38 162 TRP A CA 1
ATOM 1246 C C . TRP A 1 162 ? 5.008 -4.060 -47.026 1.00 69.38 162 TRP A C 1
ATOM 1248 O O . TRP A 1 162 ? 4.350 -3.499 -47.899 1.00 69.38 162 TRP A O 1
ATOM 1258 N N . SER A 1 163 ? 5.649 -3.382 -46.066 1.00 57.31 163 SER A N 1
ATOM 1259 C CA . SER A 1 163 ? 5.767 -1.907 -46.040 1.00 57.31 163 SER A CA 1
ATOM 1260 C C . SER A 1 163 ? 7.181 -1.465 -46.377 1.00 57.31 163 SER A C 1
ATOM 1262 O O . SER A 1 163 ? 8.109 -2.105 -45.832 1.00 57.31 163 SER A O 1
#

Organism: NCBI:txid191504

Foldseek 3Di:
DDDDDFQFDWADDLDPQWIWGDDPDIFIKGWDPDPPDDDPPFDKDWDQDPVRDITMIGTDDVVVDVVRVVVVVPDNDPAQLVVVLVCCVVPNDQFGKDKDKDQQCVVPVPDQLVVSVVVSQVSNVVSQWHWDDKDDPPPVDPSMMMTMTTHNRDDPDDPDPPD

Radius of gyration: 22.03 Å; chains: 1; bounding box: 39×30×93 Å

pLDDT: mean 77.86, std 12.68, range [32.66, 93.5]